Protein AF-A0A2M9KJU5-F1 (afdb_monomer)

Secondary structure (DSSP, 8-state):
-HHHHHHHHHHHHHHTT--HHHHHHHHHHHHHHHSSTTTS-HHHHHHHHHHHHHHHHHHHH-S---TTT-HHHHHHHHHHHHTT-

Radius of gyration: 13.33 Å; Cα contacts (8 Å, |Δi|>4): 78; chains: 1; bounding box: 34×22×32 Å

pLDDT: mean 93.13, std 8.68, range [49.66, 98.62]

Mean predicted aligned error: 3.6 Å

Sequence (85 aa):
MAGEIAARERVRGEAAGLTHHQTVRALEAALAEAGDLASADASVRAAVAEWQRITDLLFDHGGPYAPETDAYVQGQLTAREHHRG

Solvent-accessible surface area (backbone atoms only — not comparable to full-atom values): 4635 Å² total; per-residue (Å²): 108,73,60,30,53,53,28,34,52,50,46,53,62,72,40,50,66,35,38,40,74,55,32,46,53,51,33,53,52,46,48,61,74,47,57,60,58,88,79,39,54,67,35,56,46,34,28,48,54,42,34,50,52,52,28,54,52,25,69,76,70,51,64,53,41,51,66,92,74,33,65,73,54,50,52,54,51,55,51,55,54,66,74,71,111

Structure (mmCIF, N/CA/C/O backbone):
data_AF-A0A2M9KJU5-F1
#
_entry.id   AF-A0A2M9KJU5-F1
#
loop_
_atom_site.group_PDB
_atom_site.id
_atom_site.type_symbol
_atom_site.label_atom_id
_atom_site.label_alt_id
_atom_site.label_comp_id
_atom_site.label_asym_id
_atom_site.label_entity_id
_atom_site.label_seq_id
_atom_site.pdbx_PDB_ins_code
_atom_site.Cartn_x
_atom_site.Cartn_y
_atom_site.Cartn_z
_atom_site.occupancy
_atom_site.B_iso_or_equiv
_atom_site.auth_seq_id
_atom_site.auth_comp_id
_atom_site.auth_asym_id
_atom_site.auth_atom_id
_atom_site.pdbx_PDB_model_num
ATOM 1 N N . MET A 1 1 ? -15.244 3.220 4.226 1.00 68.50 1 MET A N 1
ATOM 2 C CA . MET A 1 1 ? -15.460 4.580 4.785 1.00 68.50 1 MET A CA 1
ATOM 3 C C . MET A 1 1 ? -14.381 5.547 4.288 1.00 68.50 1 MET A C 1
ATOM 5 O O . MET A 1 1 ? -13.365 5.089 3.778 1.00 68.50 1 MET A O 1
ATOM 9 N N . ALA A 1 2 ? -14.572 6.868 4.420 1.00 89.00 2 ALA A N 1
ATOM 10 C CA . ALA A 1 2 ? -13.647 7.887 3.890 1.00 89.00 2 ALA A CA 1
ATOM 11 C C . ALA A 1 2 ? -12.201 7.758 4.418 1.00 89.00 2 ALA A C 1
ATOM 13 O O . ALA A 1 2 ? -11.257 7.887 3.644 1.00 89.00 2 ALA A O 1
ATOM 14 N N . GLY A 1 3 ? -12.023 7.422 5.702 1.00 93.62 3 GLY A N 1
ATOM 15 C CA . GLY A 1 3 ? -10.694 7.224 6.295 1.00 93.62 3 GLY A CA 1
ATOM 16 C C . GLY A 1 3 ? -9.926 6.027 5.721 1.00 93.62 3 GLY A C 1
ATOM 17 O O . GLY A 1 3 ? -8.716 6.098 5.551 1.00 93.62 3 GLY A O 1
ATOM 18 N N . GLU A 1 4 ? -10.621 4.948 5.354 1.00 96.56 4 GLU A N 1
ATOM 19 C CA . GLU A 1 4 ? -10.000 3.787 4.698 1.00 96.56 4 GLU A CA 1
ATOM 20 C C . GLU A 1 4 ? -9.551 4.128 3.275 1.00 96.56 4 GLU A C 1
ATOM 22 O O . GLU A 1 4 ? -8.481 3.708 2.848 1.00 96.56 4 GLU A O 1
ATOM 27 N N . ILE A 1 5 ? -10.352 4.915 2.548 1.00 94.06 5 ILE A N 1
ATOM 28 C CA . ILE A 1 5 ? -10.002 5.384 1.203 1.00 94.06 5 ILE A CA 1
ATOM 29 C C . ILE A 1 5 ? -8.748 6.259 1.263 1.00 94.06 5 ILE A C 1
ATOM 31 O O . ILE A 1 5 ? -7.788 5.986 0.546 1.00 94.06 5 ILE A O 1
ATOM 35 N N . ALA A 1 6 ? -8.729 7.247 2.162 1.00 96.19 6 ALA A N 1
ATOM 36 C CA . ALA A 1 6 ? -7.582 8.129 2.346 1.00 96.19 6 ALA A CA 1
ATOM 37 C C . ALA A 1 6 ? -6.320 7.355 2.767 1.00 96.19 6 ALA A C 1
ATOM 39 O O . ALA A 1 6 ? -5.227 7.636 2.279 1.00 96.19 6 ALA A O 1
ATOM 40 N N . ALA A 1 7 ? -6.463 6.340 3.626 1.00 97.94 7 ALA A N 1
ATOM 41 C CA . ALA A 1 7 ? -5.352 5.484 4.031 1.00 97.94 7 ALA A CA 1
ATOM 42 C C . ALA A 1 7 ? -4.751 4.713 2.845 1.00 97.94 7 ALA A C 1
ATOM 44 O O . ALA A 1 7 ? -3.531 4.689 2.687 1.00 97.94 7 ALA A O 1
ATOM 45 N N . ARG A 1 8 ? -5.593 4.133 1.980 1.00 97.75 8 ARG A N 1
ATOM 46 C CA . ARG A 1 8 ? -5.138 3.436 0.764 1.00 97.75 8 ARG A CA 1
ATOM 47 C C . ARG A 1 8 ? -4.461 4.385 -0.218 1.00 97.75 8 ARG A C 1
ATOM 49 O O . ARG A 1 8 ? -3.430 4.044 -0.785 1.00 97.75 8 ARG A O 1
ATOM 56 N N . GLU A 1 9 ? -5.022 5.573 -0.416 1.00 96.81 9 GLU A N 1
ATOM 57 C CA . GLU A 1 9 ? -4.450 6.587 -1.309 1.00 96.81 9 GLU A CA 1
ATOM 58 C C . GLU A 1 9 ? -3.080 7.068 -0.816 1.00 96.81 9 GLU A C 1
ATOM 60 O O . GLU A 1 9 ? -2.145 7.140 -1.612 1.00 96.81 9 GLU A O 1
ATOM 65 N N . ARG A 1 10 ? -2.922 7.283 0.497 1.00 97.88 10 ARG A N 1
ATOM 66 C CA . ARG A 1 10 ? -1.622 7.596 1.105 1.00 97.88 10 ARG A CA 1
ATOM 67 C C . ARG A 1 10 ? -0.592 6.496 0.840 1.00 97.88 10 ARG A C 1
ATOM 69 O O . ARG A 1 10 ? 0.491 6.802 0.355 1.00 97.88 10 ARG A O 1
ATOM 76 N N . VAL A 1 11 ? -0.943 5.233 1.097 1.00 98.50 11 VAL A N 1
ATOM 77 C CA . VAL A 1 11 ? -0.043 4.091 0.854 1.00 98.50 11 VAL A CA 1
ATOM 78 C C . VAL A 1 11 ? 0.403 4.031 -0.606 1.00 98.50 11 VAL A C 1
ATOM 80 O O . VAL A 1 11 ? 1.582 3.843 -0.877 1.00 98.50 11 VAL A O 1
ATOM 83 N N . ARG A 1 12 ? -0.503 4.250 -1.565 1.00 98.06 12 ARG A N 1
ATOM 84 C CA . ARG A 1 12 ? -0.142 4.261 -2.995 1.00 98.06 12 ARG A CA 1
ATOM 85 C C . ARG A 1 12 ? 0.826 5.386 -3.346 1.00 98.06 12 ARG A C 1
ATOM 87 O O . ARG A 1 12 ? 1.723 5.160 -4.150 1.00 98.06 12 ARG A O 1
ATOM 94 N N . GLY A 1 13 ? 0.645 6.568 -2.757 1.00 98.00 13 GLY A N 1
ATOM 95 C CA . GLY A 1 13 ? 1.571 7.688 -2.927 1.00 98.00 13 GLY A CA 1
ATOM 96 C C . GLY A 1 13 ? 2.954 7.388 -2.348 1.00 98.00 13 GLY A C 1
ATOM 97 O O . GLY A 1 13 ? 3.957 7.642 -3.004 1.00 98.00 13 GLY A O 1
ATOM 98 N N . GLU A 1 14 ? 3.010 6.789 -1.157 1.00 98.38 14 GLU A N 1
ATOM 99 C CA . GLU A 1 14 ? 4.262 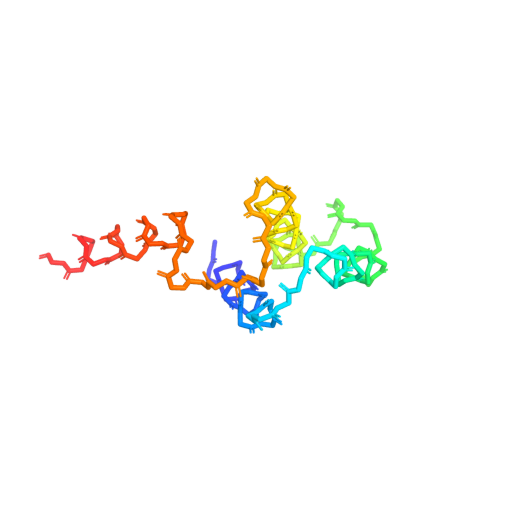6.358 -0.514 1.00 98.38 14 GLU A CA 1
ATOM 100 C C . GLU A 1 14 ? 4.965 5.235 -1.288 1.00 98.38 14 GLU A C 1
ATOM 102 O O . GLU A 1 14 ? 6.191 5.186 -1.340 1.00 98.38 14 GLU A O 1
ATOM 107 N N . ALA A 1 15 ? 4.194 4.333 -1.897 1.00 98.31 15 ALA A N 1
ATOM 108 C CA . ALA A 1 15 ? 4.714 3.204 -2.651 1.00 98.31 15 ALA A CA 1
ATOM 109 C C . ALA A 1 15 ? 5.242 3.581 -4.042 1.00 98.31 15 ALA A C 1
ATOM 111 O O . ALA A 1 15 ? 5.948 2.777 -4.650 1.00 98.31 15 ALA A O 1
ATOM 112 N N . ALA A 1 16 ? 4.884 4.750 -4.581 1.00 98.00 16 ALA A N 1
ATOM 113 C CA . ALA A 1 16 ? 5.245 5.140 -5.941 1.00 98.00 16 ALA A CA 1
ATOM 114 C C . ALA A 1 16 ? 6.772 5.116 -6.142 1.00 98.00 16 ALA A C 1
ATOM 116 O O . ALA A 1 16 ? 7.531 5.751 -5.411 1.00 98.00 16 ALA A O 1
ATOM 117 N N . GLY A 1 17 ? 7.232 4.353 -7.134 1.00 98.06 17 GLY A N 1
ATOM 118 C CA . GLY A 1 17 ? 8.650 4.147 -7.429 1.00 98.06 17 GLY A CA 1
ATOM 119 C C . GLY A 1 17 ? 9.371 3.136 -6.528 1.00 98.06 17 GLY A C 1
ATOM 120 O O . GLY A 1 17 ? 10.560 2.894 -6.740 1.00 98.06 17 GLY A O 1
ATOM 121 N N . LEU A 1 18 ? 8.699 2.515 -5.554 1.00 98.38 18 LEU A N 1
ATOM 122 C CA . LEU A 1 18 ? 9.304 1.474 -4.722 1.00 98.38 18 LEU A CA 1
ATOM 123 C C . LEU A 1 18 ? 9.344 0.128 -5.447 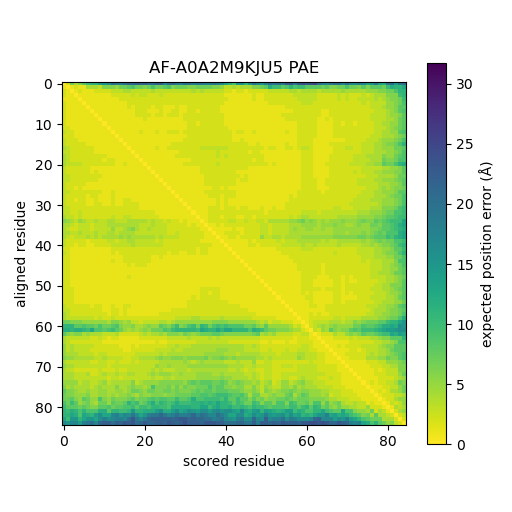1.00 98.38 18 LEU A C 1
ATOM 125 O O . LEU A 1 18 ? 8.419 -0.252 -6.159 1.00 98.38 18 LEU A O 1
ATOM 129 N N . THR A 1 19 ? 10.421 -0.619 -5.226 1.00 97.62 19 THR A N 1
ATOM 130 C CA . THR A 1 19 ? 10.569 -2.010 -5.681 1.00 97.62 19 THR A CA 1
ATOM 131 C C . THR A 1 19 ? 9.867 -2.993 -4.737 1.00 97.62 19 THR A C 1
ATOM 133 O O . THR A 1 19 ? 9.544 -2.655 -3.595 1.00 97.62 19 THR A O 1
ATOM 136 N N . HIS A 1 20 ? 9.712 -4.252 -5.165 1.00 97.44 20 HIS A N 1
ATOM 137 C CA . HIS A 1 20 ? 9.177 -5.336 -4.329 1.00 97.44 20 HIS A CA 1
ATOM 138 C C . HIS A 1 20 ? 9.850 -5.408 -2.943 1.00 97.44 20 HIS A C 1
ATOM 140 O O . HIS A 1 20 ? 9.187 -5.357 -1.917 1.00 97.44 20 HIS A O 1
ATOM 146 N N . HIS A 1 21 ? 11.183 -5.419 -2.870 1.00 97.56 21 HIS A N 1
ATOM 147 C CA . HIS A 1 21 ? 11.868 -5.507 -1.574 1.00 97.56 21 HIS A CA 1
ATOM 148 C C . HIS A 1 21 ? 11.654 -4.281 -0.676 1.00 97.56 21 HIS A C 1
ATOM 150 O O . HIS A 1 21 ? 11.669 -4.405 0.547 1.00 97.56 21 HIS A O 1
ATOM 156 N N . GLN A 1 22 ? 11.471 -3.094 -1.257 1.00 98.31 22 GLN A N 1
ATOM 157 C CA . GLN A 1 22 ? 11.181 -1.886 -0.482 1.00 98.31 22 GLN A CA 1
ATOM 158 C C . GLN A 1 22 ? 9.743 -1.892 0.044 1.00 98.31 22 GLN A C 1
ATOM 160 O O . GLN A 1 22 ? 9.521 -1.496 1.185 1.00 98.31 22 GLN A O 1
ATOM 165 N N . THR A 1 23 ? 8.790 -2.388 -0.747 1.00 98.31 23 THR A N 1
ATOM 166 C CA . THR A 1 23 ? 7.388 -2.530 -0.324 1.00 98.31 23 THR A CA 1
ATOM 167 C C . THR A 1 23 ? 7.213 -3.617 0.738 1.00 98.31 23 THR A C 1
ATOM 169 O O . THR A 1 23 ? 6.515 -3.364 1.714 1.00 98.31 23 THR A O 1
ATOM 172 N N . VAL A 1 24 ? 7.955 -4.732 0.664 1.00 98.50 24 VAL A N 1
ATOM 173 C CA . VAL A 1 24 ? 8.041 -5.729 1.755 1.00 98.50 24 VAL A CA 1
ATOM 174 C C . VAL A 1 24 ? 8.481 -5.078 3.071 1.00 98.50 24 VAL A C 1
ATOM 176 O O . VAL A 1 24 ? 7.825 -5.249 4.093 1.00 98.50 24 VAL A O 1
ATOM 179 N N . ARG A 1 25 ? 9.553 -4.273 3.060 1.00 98.62 25 ARG A N 1
ATOM 180 C CA . ARG A 1 25 ? 10.028 -3.587 4.279 1.00 98.62 25 ARG A CA 1
ATOM 181 C C . ARG A 1 25 ? 9.014 -2.580 4.819 1.00 98.62 25 ARG A C 1
ATOM 183 O O . ARG A 1 25 ? 8.859 -2.452 6.030 1.00 98.62 25 ARG A O 1
ATOM 190 N N . ALA A 1 26 ? 8.341 -1.850 3.931 1.00 98.56 26 ALA A N 1
ATOM 191 C CA . ALA A 1 26 ? 7.296 -0.910 4.323 1.00 98.56 26 ALA A CA 1
ATOM 192 C C . ALA A 1 26 ? 6.087 -1.635 4.939 1.00 98.56 26 ALA A C 1
ATOM 194 O O . ALA A 1 26 ? 5.546 -1.176 5.944 1.00 98.56 26 ALA A O 1
ATOM 195 N N . LEU A 1 27 ? 5.708 -2.792 4.389 1.00 98.62 27 LEU A N 1
ATOM 196 C CA . LEU A 1 27 ? 4.669 -3.659 4.938 1.00 98.62 27 LEU A CA 1
ATOM 197 C C . LEU A 1 27 ? 5.044 -4.180 6.331 1.00 98.62 27 LEU A C 1
ATOM 199 O O . LEU A 1 27 ? 4.234 -4.085 7.249 1.00 98.62 27 LEU A O 1
ATOM 203 N N . GLU A 1 28 ? 6.265 -4.688 6.511 1.00 98.50 28 GLU A N 1
ATOM 204 C CA . GLU A 1 28 ? 6.767 -5.142 7.815 1.00 98.50 28 GLU A CA 1
ATOM 205 C C . GLU A 1 28 ? 6.721 -4.017 8.859 1.00 98.50 28 GLU A C 1
ATOM 207 O O . GLU A 1 28 ? 6.249 -4.226 9.976 1.00 98.50 28 GLU A O 1
ATOM 212 N N . ALA A 1 29 ? 7.143 -2.805 8.485 1.00 98.31 29 ALA A N 1
ATOM 213 C CA . ALA A 1 29 ? 7.068 -1.637 9.356 1.00 98.31 29 ALA A CA 1
ATOM 214 C C . ALA A 1 29 ? 5.617 -1.260 9.698 1.00 98.31 29 ALA A C 1
ATOM 216 O O . ALA A 1 29 ? 5.310 -0.980 10.855 1.00 98.31 29 ALA A O 1
ATOM 217 N N . ALA A 1 30 ? 4.709 -1.296 8.719 1.00 97.94 30 ALA A N 1
ATOM 218 C CA . ALA A 1 30 ? 3.294 -1.007 8.938 1.00 97.94 30 ALA A CA 1
ATOM 219 C C . ALA A 1 30 ? 2.619 -2.046 9.851 1.00 97.94 30 ALA A C 1
ATOM 221 O O . ALA A 1 30 ? 1.786 -1.681 10.678 1.00 97.94 30 ALA A O 1
ATOM 222 N N . LEU A 1 31 ? 2.986 -3.326 9.727 1.00 98.25 31 LEU A N 1
ATOM 223 C CA . LEU A 1 31 ? 2.524 -4.397 10.613 1.00 98.25 31 LEU A CA 1
ATOM 224 C C . LEU A 1 31 ? 3.050 -4.215 12.040 1.00 98.25 31 LEU A C 1
ATOM 226 O O . LEU A 1 31 ? 2.287 -4.368 12.991 1.00 98.25 31 LEU A O 1
ATOM 230 N N . ALA A 1 32 ? 4.327 -3.858 12.191 1.00 98.06 32 ALA A N 1
ATOM 231 C CA . ALA A 1 32 ? 4.922 -3.594 13.497 1.00 98.06 32 ALA A CA 1
ATOM 232 C C . ALA A 1 32 ? 4.251 -2.405 14.204 1.00 98.06 32 ALA A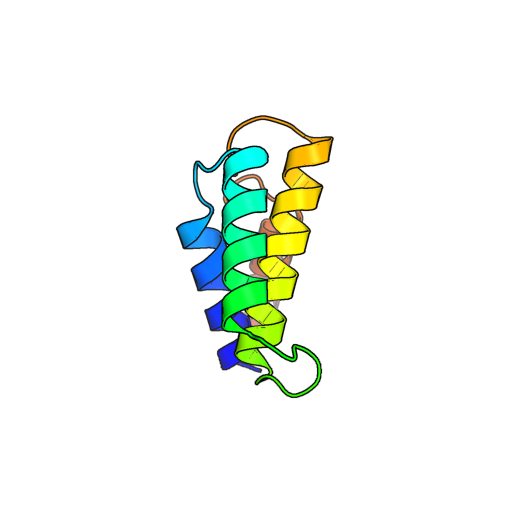 C 1
ATOM 234 O O . ALA A 1 32 ? 3.940 -2.500 15.389 1.00 98.06 32 ALA A O 1
ATOM 235 N N . GLU A 1 33 ? 3.979 -1.322 13.471 1.00 96.44 33 GLU A N 1
ATOM 236 C CA . GLU A 1 33 ? 3.293 -0.136 13.996 1.00 96.44 33 GLU A CA 1
A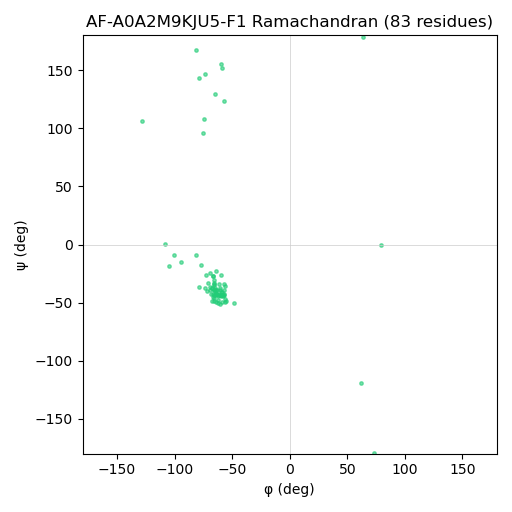TOM 237 C C . GLU A 1 33 ? 1.827 -0.422 14.352 1.00 96.44 33 GLU A C 1
ATOM 239 O O . GLU A 1 33 ? 1.314 0.077 15.351 1.00 96.44 33 GLU A O 1
ATOM 244 N N . ALA A 1 34 ? 1.140 -1.249 13.558 1.00 96.62 34 ALA A N 1
ATOM 245 C CA . ALA A 1 34 ? -0.247 -1.620 13.823 1.00 96.62 34 ALA A CA 1
ATOM 246 C C . ALA A 1 34 ? -0.407 -2.469 15.096 1.00 96.62 34 ALA A C 1
ATOM 248 O O . ALA A 1 34 ? -1.479 -2.455 15.703 1.00 96.62 34 ALA A O 1
ATOM 249 N N . GLY A 1 35 ? 0.628 -3.217 15.492 1.00 95.94 35 GLY A N 1
ATOM 250 C CA . GLY A 1 35 ? 0.556 -4.152 16.610 1.00 95.94 35 GLY A CA 1
ATOM 251 C C . GLY A 1 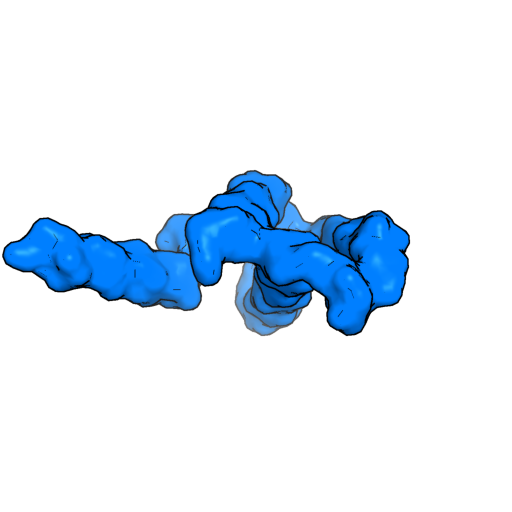35 ? -0.480 -5.247 16.351 1.00 95.94 35 GLY A C 1
ATOM 252 O O . GLY A 1 35 ? -0.369 -6.013 15.392 1.00 95.94 35 GLY A O 1
ATOM 253 N N . ASP A 1 36 ? -1.502 -5.336 17.204 1.00 96.56 36 ASP A N 1
ATOM 254 C CA . ASP A 1 36 ? -2.625 -6.243 16.967 1.00 96.56 36 ASP A CA 1
ATOM 255 C C . ASP A 1 36 ? -3.560 -5.692 15.880 1.00 96.56 36 ASP A C 1
ATOM 257 O O . ASP A 1 36 ? -4.481 -4.909 16.125 1.00 96.56 36 ASP A O 1
ATOM 261 N N . LEU A 1 37 ? -3.345 -6.162 14.653 1.00 94.62 37 LEU A N 1
ATOM 262 C CA . LEU A 1 37 ? -4.115 -5.741 13.489 1.00 94.62 37 LEU A CA 1
ATOM 263 C C . LEU A 1 37 ? -5.622 -6.018 13.621 1.00 94.62 37 LEU A C 1
ATOM 265 O O . LEU A 1 37 ? -6.418 -5.323 12.989 1.00 94.62 37 LEU A O 1
ATOM 269 N N . ALA A 1 38 ? -6.036 -7.013 14.415 1.00 93.38 38 ALA A N 1
ATOM 270 C CA . ALA A 1 38 ? -7.450 -7.341 14.584 1.00 93.38 38 ALA A CA 1
ATOM 271 C C . ALA A 1 38 ? -8.196 -6.273 15.400 1.00 93.38 38 ALA A C 1
ATOM 273 O O . ALA A 1 38 ? -9.368 -6.002 15.125 1.00 93.38 38 ALA A O 1
ATOM 274 N N . SER A 1 39 ? -7.517 -5.647 16.364 1.00 96.00 39 SER A N 1
ATOM 275 C CA . SER A 1 39 ? -8.063 -4.561 17.185 1.00 96.00 39 SER A CA 1
ATOM 276 C C . SER A 1 39 ? -7.748 -3.161 16.651 1.00 96.00 39 SER A C 1
ATOM 278 O O . SER A 1 39 ? -8.412 -2.205 17.050 1.00 96.00 39 SER A O 1
ATOM 280 N N . ALA A 1 40 ? -6.800 -3.033 15.719 1.00 97.19 40 ALA A N 1
ATOM 281 C CA . ALA A 1 40 ? -6.424 -1.763 15.102 1.00 97.19 40 ALA A CA 1
ATOM 282 C C . ALA A 1 40 ? -7.586 -1.075 14.365 1.00 97.19 40 ALA A C 1
ATOM 284 O O . ALA A 1 40 ? -8.496 -1.730 13.856 1.00 97.19 40 ALA A O 1
ATOM 285 N N . ASP A 1 41 ? -7.517 0.250 14.223 1.00 97.06 41 ASP A N 1
ATOM 286 C CA . ASP A 1 41 ? -8.522 1.044 13.510 1.00 97.06 41 ASP A CA 1
ATOM 287 C C . ASP A 1 41 ? -8.703 0.614 12.047 1.00 97.06 41 ASP A C 1
ATOM 289 O O . ASP A 1 41 ? -7.777 0.158 11.372 1.00 97.06 41 ASP A O 1
ATOM 293 N N . ALA A 1 42 ? -9.904 0.831 11.502 1.00 97.00 42 ALA A N 1
ATOM 294 C CA . ALA A 1 42 ? -10.220 0.462 10.120 1.00 97.00 42 ALA A CA 1
ATOM 295 C C . ALA A 1 42 ? -9.266 1.102 9.092 1.00 97.00 42 ALA A C 1
ATOM 297 O O . ALA A 1 42 ? -8.905 0.459 8.110 1.00 97.00 42 ALA A O 1
ATOM 298 N N . SER A 1 43 ? -8.819 2.340 9.327 1.00 97.56 43 SER A N 1
ATOM 299 C CA . SER A 1 43 ? -7.836 3.029 8.479 1.00 97.56 43 SER A CA 1
ATOM 300 C C . SER A 1 43 ? -6.457 2.363 8.520 1.00 97.56 43 SER A C 1
ATOM 302 O O . SER A 1 43 ? -5.825 2.226 7.473 1.00 97.56 43 SER A O 1
ATOM 304 N N . VAL A 1 44 ? -6.010 1.897 9.690 1.00 98.12 44 VAL A N 1
ATOM 305 C CA . VAL A 1 44 ? -4.749 1.157 9.858 1.00 98.12 44 VAL A CA 1
ATOM 306 C C . VAL A 1 44 ? -4.830 -0.184 9.135 1.00 98.12 44 VAL A C 1
ATOM 308 O O . VAL A 1 44 ? -3.968 -0.495 8.312 1.00 98.12 44 VAL A O 1
ATOM 311 N N . ARG A 1 45 ? -5.918 -0.937 9.341 1.00 98.25 45 ARG A N 1
ATOM 312 C CA . ARG A 1 45 ? -6.149 -2.203 8.626 1.00 98.25 45 ARG A CA 1
ATOM 313 C C . ARG A 1 45 ? -6.191 -2.007 7.112 1.00 98.25 45 ARG A C 1
ATOM 315 O O . ARG A 1 45 ? -5.625 -2.806 6.370 1.00 98.25 45 ARG A O 1
ATOM 322 N N . ALA A 1 46 ? -6.828 -0.934 6.643 1.00 98.12 46 ALA A N 1
ATOM 323 C CA . ALA A 1 46 ? -6.876 -0.602 5.224 1.00 98.12 46 ALA A CA 1
ATOM 324 C C . ALA A 1 46 ? -5.491 -0.264 4.652 1.00 98.12 46 ALA A C 1
ATOM 326 O O . ALA A 1 46 ? -5.195 -0.688 3.536 1.00 98.12 46 ALA A O 1
ATOM 327 N N . ALA A 1 47 ? -4.647 0.449 5.404 1.00 98.50 47 ALA A N 1
ATOM 328 C CA . ALA A 1 47 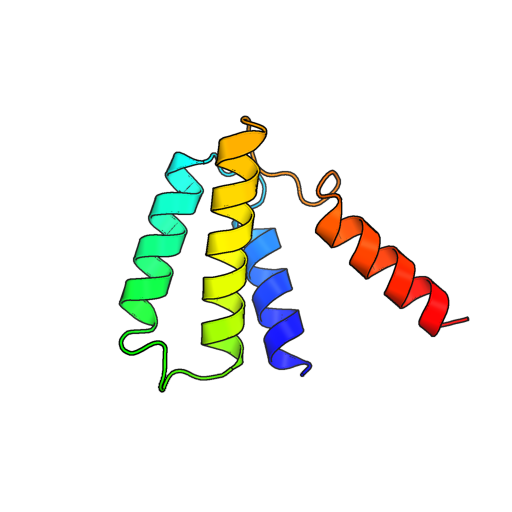? -3.278 0.757 4.997 1.00 98.50 47 ALA A CA 1
ATOM 329 C C . ALA A 1 47 ? -2.419 -0.512 4.873 1.00 98.50 47 ALA A C 1
ATOM 331 O O . ALA A 1 47 ? -1.803 -0.728 3.834 1.00 98.50 47 ALA A O 1
ATOM 332 N N . VAL A 1 48 ? -2.431 -1.383 5.889 1.00 98.62 48 VAL A N 1
ATOM 333 C CA . VAL A 1 48 ? -1.687 -2.657 5.863 1.00 98.62 48 VAL A CA 1
ATOM 334 C C . VAL A 1 48 ? -2.154 -3.540 4.704 1.00 98.62 48 VAL A C 1
ATOM 336 O O . VAL A 1 48 ? -1.334 -4.063 3.954 1.00 98.62 48 VAL A O 1
ATOM 339 N N . ALA A 1 49 ? -3.469 -3.651 4.498 1.00 98.50 49 ALA A N 1
ATOM 340 C CA . ALA A 1 49 ? -4.019 -4.413 3.380 1.00 98.50 49 ALA A CA 1
ATOM 341 C C . ALA A 1 49 ? -3.586 -3.855 2.012 1.00 98.50 49 ALA A C 1
ATOM 343 O O . ALA A 1 49 ? -3.407 -4.615 1.064 1.00 98.50 49 ALA A O 1
ATOM 344 N N . GLU A 1 50 ? -3.430 -2.535 1.883 1.00 98.62 50 GLU A N 1
ATOM 345 C CA . GLU A 1 50 ? -2.935 -1.931 0.643 1.00 98.62 50 GLU A CA 1
ATOM 346 C C . GLU A 1 50 ? -1.442 -2.200 0.424 1.00 98.62 50 GLU A C 1
ATOM 348 O O . GLU A 1 50 ? -1.054 -2.523 -0.697 1.00 98.62 50 GLU A O 1
ATOM 353 N N . TRP A 1 51 ? -0.621 -2.142 1.478 1.00 98.62 51 TRP A N 1
ATOM 354 C CA . TRP A 1 51 ? 0.793 -2.522 1.404 1.00 98.62 51 TRP A CA 1
ATOM 355 C C . TRP A 1 51 ? 0.980 -3.981 0.980 1.00 98.62 51 TRP A C 1
ATOM 357 O O . TRP A 1 51 ? 1.836 -4.262 0.139 1.00 98.62 51 TRP A O 1
ATOM 367 N N . GLN A 1 52 ? 0.152 -4.891 1.503 1.00 98.38 52 GLN A N 1
ATOM 368 C CA . GLN A 1 52 ? 0.149 -6.295 1.086 1.00 98.38 52 GLN A CA 1
ATOM 369 C C . GLN A 1 52 ? -0.177 -6.420 -0.407 1.00 98.38 52 GLN A C 1
ATOM 371 O O . GLN A 1 52 ? 0.596 -7.008 -1.153 1.00 98.38 52 GLN A O 1
ATOM 376 N N . ARG A 1 53 ? -1.263 -5.785 -0.869 1.00 97.88 53 ARG A N 1
ATOM 377 C CA . ARG A 1 53 ? -1.682 -5.839 -2.279 1.00 97.88 53 ARG A CA 1
ATOM 378 C C . ARG A 1 53 ? -0.595 -5.340 -3.236 1.00 97.88 53 ARG A C 1
ATOM 380 O O . ARG A 1 53 ? -0.391 -5.936 -4.288 1.00 97.88 53 AR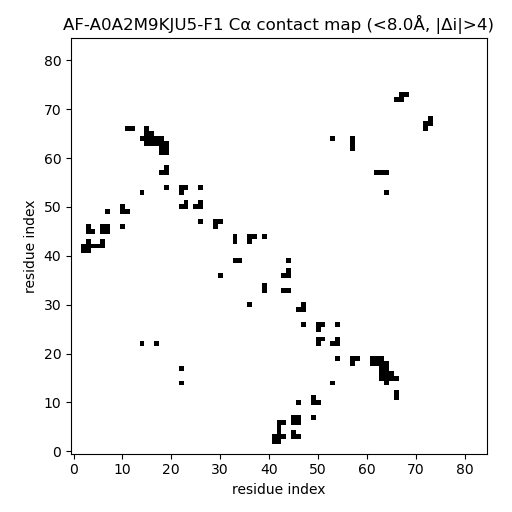G A O 1
ATOM 387 N N . ILE A 1 54 ? 0.071 -4.233 -2.900 1.00 97.94 54 ILE A N 1
ATOM 388 C CA . ILE A 1 54 ? 1.143 -3.672 -3.735 1.00 97.94 54 ILE A CA 1
ATOM 389 C C . ILE A 1 54 ? 2.360 -4.600 -3.740 1.00 97.94 54 ILE A C 1
ATOM 391 O O . ILE A 1 54 ? 2.936 -4.834 -4.799 1.00 97.94 54 ILE A O 1
ATOM 395 N N . THR A 1 55 ? 2.732 -5.151 -2.584 1.00 97.75 55 THR A N 1
ATOM 396 C CA . THR A 1 55 ? 3.814 -6.140 -2.489 1.00 97.75 55 THR A CA 1
ATOM 397 C C . THR A 1 55 ? 3.537 -7.335 -3.403 1.00 97.75 55 THR A C 1
ATOM 399 O O . THR A 1 55 ? 4.381 -7.676 -4.229 1.00 97.75 55 THR A O 1
ATOM 402 N N . ASP A 1 56 ? 2.331 -7.901 -3.331 1.00 96.75 56 ASP A N 1
ATOM 403 C CA . ASP A 1 56 ? 1.927 -9.044 -4.157 1.00 96.75 56 ASP A CA 1
ATOM 404 C C . ASP A 1 56 ? 1.929 -8.688 -5.656 1.00 96.75 56 ASP A C 1
ATOM 406 O O . ASP A 1 56 ? 2.462 -9.430 -6.478 1.00 96.75 56 ASP A O 1
ATOM 410 N N . LEU A 1 57 ? 1.426 -7.502 -6.021 1.00 95.88 57 LEU A N 1
ATOM 411 C CA . LEU A 1 57 ? 1.462 -7.008 -7.402 1.00 95.88 57 LEU A CA 1
ATOM 412 C C . LEU A 1 57 ? 2.895 -6.964 -7.958 1.00 95.88 57 LEU A C 1
ATOM 414 O O . LEU A 1 57 ? 3.141 -7.400 -9.086 1.00 95.88 57 LEU A O 1
ATOM 418 N N . LEU A 1 58 ? 3.837 -6.427 -7.178 1.00 95.88 58 LEU A N 1
ATOM 419 C CA . LEU A 1 58 ? 5.231 -6.282 -7.597 1.00 95.88 58 LEU A CA 1
ATOM 420 C C . LEU A 1 58 ? 5.989 -7.604 -7.635 1.00 95.88 58 LEU A C 1
ATOM 422 O O . LEU A 1 58 ? 6.951 -7.718 -8.398 1.00 95.88 58 LEU A O 1
ATOM 426 N N . PHE A 1 59 ? 5.578 -8.582 -6.832 1.00 94.06 59 PHE A N 1
ATOM 427 C CA . PHE A 1 59 ? 6.118 -9.932 -6.912 1.00 94.06 59 PHE A CA 1
ATOM 428 C C . PHE A 1 59 ? 5.854 -10.545 -8.296 1.00 94.06 59 PHE A C 1
ATOM 430 O O . PHE A 1 59 ? 6.767 -11.102 -8.902 1.00 94.06 59 PHE A O 1
ATOM 437 N N . ASP A 1 60 ? 4.642 -10.359 -8.827 1.00 89.56 60 ASP A N 1
ATOM 438 C CA . ASP A 1 60 ? 4.223 -10.930 -10.111 1.00 89.56 60 ASP A CA 1
ATOM 439 C C . ASP A 1 60 ? 4.743 -10.153 -11.336 1.00 89.56 60 ASP A C 1
ATOM 441 O O . ASP A 1 60 ? 5.063 -10.750 -12.364 1.00 89.56 60 ASP A O 1
ATOM 445 N N . HIS A 1 61 ? 4.812 -8.819 -11.253 1.00 84.50 61 HIS A N 1
ATOM 446 C CA . HIS A 1 61 ? 5.033 -7.953 -12.425 1.00 84.50 61 HIS A CA 1
ATOM 447 C C . HIS A 1 61 ? 6.457 -7.385 -12.508 1.00 84.50 61 HIS A C 1
ATOM 449 O O . HIS A 1 61 ? 6.895 -6.970 -13.584 1.00 84.50 61 HIS A O 1
ATOM 455 N N . GLY A 1 62 ? 7.199 -7.392 -11.395 1.00 80.88 62 GLY A N 1
ATOM 456 C CA . GLY A 1 62 ? 8.526 -6.794 -11.299 1.00 80.88 62 GLY A CA 1
ATOM 457 C C . GLY A 1 62 ? 8.535 -5.272 -11.509 1.00 80.88 62 GLY A C 1
ATOM 458 O O . GLY A 1 62 ? 7.519 -4.631 -11.763 1.00 80.88 62 GLY A O 1
ATOM 459 N N . GLY A 1 63 ? 9.723 -4.677 -11.394 1.00 92.12 63 GLY A N 1
ATOM 460 C CA . GLY A 1 63 ? 9.911 -3.233 -11.552 1.00 92.12 63 GLY A CA 1
ATOM 461 C C . GLY A 1 63 ? 9.377 -2.386 -10.382 1.00 92.12 63 GLY A C 1
ATOM 462 O O . GLY A 1 63 ? 8.932 -2.920 -9.364 1.00 92.12 63 GLY A O 1
ATOM 463 N N . PRO A 1 64 ? 9.510 -1.051 -10.472 1.00 96.44 64 PRO A N 1
ATOM 464 C CA . PRO A 1 64 ? 8.969 -0.128 -9.479 1.00 96.44 64 PRO A CA 1
ATOM 465 C C . PRO A 1 64 ? 7.445 -0.009 -9.575 1.00 96.44 64 PRO A C 1
ATOM 467 O O . PRO A 1 64 ? 6.887 -0.026 -10.672 1.00 96.44 64 PRO A O 1
ATOM 470 N N . TYR A 1 65 ? 6.776 0.196 -8.443 1.00 97.19 65 TYR A N 1
ATOM 471 C CA . TYR A 1 65 ? 5.339 0.452 -8.421 1.00 97.19 65 TYR A CA 1
ATOM 472 C C . TYR A 1 65 ? 4.985 1.774 -9.104 1.00 97.19 65 TYR A C 1
ATOM 474 O O . TYR A 1 65 ? 5.542 2.823 -8.777 1.00 97.19 65 TYR A O 1
ATOM 482 N N . ALA A 1 66 ? 4.020 1.717 -10.018 1.00 95.19 66 ALA A N 1
ATOM 483 C CA . ALA A 1 66 ? 3.462 2.869 -10.711 1.00 95.19 66 ALA A CA 1
ATOM 484 C C . ALA A 1 66 ? 1.926 2.837 -10.582 1.00 95.19 66 ALA A C 1
ATOM 486 O O . ALA A 1 66 ? 1.274 2.001 -11.214 1.00 95.19 66 ALA A O 1
ATOM 487 N N . PRO A 1 67 ? 1.313 3.705 -9.754 1.00 92.25 67 PRO A N 1
ATOM 488 C CA . PRO A 1 67 ? -0.138 3.705 -9.558 1.00 92.25 67 PRO A CA 1
ATOM 489 C C . PRO A 1 67 ? -0.920 4.053 -10.837 1.00 92.25 67 PRO A C 1
ATOM 491 O O . PRO A 1 67 ? -2.083 3.670 -10.974 1.00 92.25 67 PRO A O 1
ATOM 494 N N . GLU A 1 68 ? -0.293 4.737 -11.795 1.00 90.38 68 GLU A N 1
ATOM 495 C CA . GLU A 1 68 ? -0.880 5.088 -13.092 1.00 90.38 68 GLU A CA 1
ATOM 496 C C . GLU A 1 68 ? -1.096 3.862 -13.989 1.00 90.38 68 GLU A C 1
ATOM 498 O O . GLU A 1 68 ? -1.970 3.883 -14.853 1.00 90.38 68 GLU A O 1
ATOM 503 N N . THR A 1 69 ? -0.334 2.784 -13.782 1.00 87.88 69 THR A N 1
ATOM 504 C CA . THR A 1 69 ? -0.448 1.536 -14.554 1.00 87.88 69 THR A CA 1
ATOM 505 C C . THR A 1 69 ? -1.055 0.384 -13.749 1.00 87.88 69 THR A C 1
ATOM 507 O O . THR A 1 69 ? -1.249 -0.706 -14.286 1.00 87.88 69 THR A O 1
ATOM 510 N N . ASP A 1 70 ? -1.412 0.614 -12.482 1.00 92.44 70 ASP A N 1
ATOM 511 C CA . ASP A 1 70 ? -2.075 -0.373 -11.631 1.00 92.44 70 ASP A CA 1
ATOM 512 C C . ASP A 1 70 ? -3.553 -0.540 -12.024 1.00 92.44 70 ASP A C 1
ATOM 514 O O . ASP A 1 70 ? -4.400 0.315 -11.746 1.00 92.44 70 ASP A O 1
ATOM 518 N N . ALA A 1 71 ? -3.881 -1.683 -12.632 1.00 90.62 71 ALA A N 1
ATOM 519 C CA . ALA A 1 71 ? -5.226 -1.992 -13.113 1.00 90.62 71 ALA A CA 1
ATOM 520 C C . ALA A 1 71 ? -6.310 -1.929 -12.019 1.00 90.62 71 ALA A C 1
ATOM 522 O O . ALA A 1 71 ? -7.439 -1.516 -12.299 1.00 90.62 71 ALA A O 1
ATOM 523 N N . TYR A 1 72 ? -5.987 -2.287 -10.770 1.00 89.38 72 TYR A N 1
ATOM 524 C CA . TYR A 1 72 ? -6.933 -2.180 -9.657 1.00 89.38 72 TYR A CA 1
ATOM 525 C C . TYR A 1 72 ? -7.251 -0.712 -9.350 1.00 89.38 72 TYR A C 1
ATOM 527 O O . TYR A 1 72 ? -8.413 -0.354 -9.147 1.00 89.38 72 TYR A O 1
ATOM 535 N N . VAL A 1 73 ? -6.234 0.155 -9.356 1.00 89.94 73 VAL A N 1
ATOM 536 C CA . VAL A 1 73 ? -6.404 1.600 -9.140 1.00 89.94 73 VAL A CA 1
ATOM 537 C C . VAL A 1 73 ? -7.191 2.228 -10.285 1.00 89.94 73 VAL A C 1
ATOM 539 O O . VAL A 1 73 ? -8.149 2.958 -10.025 1.00 89.94 73 VAL A O 1
ATOM 542 N N . GLN A 1 74 ? -6.850 1.898 -11.532 1.00 90.75 74 GLN A N 1
ATOM 543 C CA . GLN A 1 74 ? -7.558 2.419 -12.703 1.00 90.75 74 GLN A CA 1
ATOM 544 C C . GLN A 1 74 ? -9.043 2.022 -12.687 1.00 90.75 74 GLN A C 1
ATOM 546 O O . GLN A 1 74 ? -9.907 2.880 -12.859 1.00 90.75 74 GLN A O 1
ATOM 551 N N . GLY A 1 75 ? -9.369 0.769 -12.344 1.00 90.19 75 GLY A N 1
ATOM 552 C CA . GLY A 1 75 ? -10.762 0.331 -12.200 1.00 90.19 75 GLY A CA 1
ATOM 553 C C . GLY A 1 75 ? -11.547 1.105 -11.130 1.00 90.19 75 GLY A C 1
ATOM 554 O O . GLY A 1 75 ? -12.719 1.433 -11.329 1.00 90.19 75 GLY A O 1
ATOM 555 N N . GLN A 1 76 ? -10.908 1.456 -10.008 1.00 87.31 76 GLN A N 1
ATOM 556 C CA . GLN A 1 76 ? -11.531 2.279 -8.961 1.00 87.31 76 GLN A CA 1
ATOM 557 C C . GLN A 1 76 ? -11.788 3.721 -9.421 1.00 87.31 76 GLN A C 1
ATOM 559 O O . GLN A 1 76 ? -12.805 4.308 -9.047 1.00 87.31 76 GLN A O 1
ATOM 564 N N . LEU A 1 77 ? -10.885 4.303 -10.215 1.00 84.94 77 LEU A N 1
ATOM 565 C CA . LEU A 1 77 ? -11.051 5.651 -10.762 1.00 84.94 77 LEU A CA 1
ATOM 566 C C . LEU A 1 77 ? -12.206 5.701 -11.766 1.00 84.94 77 LEU A C 1
ATOM 568 O O . LEU A 1 77 ? -13.109 6.518 -11.590 1.00 84.94 77 LEU A O 1
ATOM 572 N N . THR A 1 78 ? -12.252 4.765 -12.717 1.00 83.56 78 THR A N 1
ATOM 573 C CA . THR A 1 78 ? -13.344 4.669 -13.699 1.00 83.56 78 THR A CA 1
ATOM 574 C C . THR A 1 78 ? -14.706 4.515 -13.019 1.00 83.56 78 THR A C 1
ATOM 576 O O . THR A 1 78 ? -15.660 5.209 -13.368 1.00 83.56 78 THR A O 1
ATOM 579 N N . ALA A 1 79 ? -14.812 3.672 -11.984 1.00 83.31 79 ALA A N 1
ATOM 580 C CA . ALA A 1 79 ? -16.061 3.533 -11.235 1.00 83.31 79 ALA A CA 1
ATOM 581 C C . ALA A 1 79 ? -16.500 4.864 -10.590 1.00 83.31 79 ALA A C 1
ATOM 583 O O . ALA A 1 79 ? -17.667 5.244 -10.669 1.00 83.31 79 ALA A O 1
ATOM 584 N N . ARG A 1 80 ? -15.571 5.615 -9.983 1.00 80.38 80 ARG A N 1
ATOM 585 C CA . ARG A 1 80 ? -15.866 6.919 -9.359 1.00 80.38 80 ARG A CA 1
ATOM 586 C C . ARG A 1 80 ? -16.293 7.982 -10.368 1.00 80.38 80 ARG A C 1
ATOM 588 O O . ARG A 1 80 ? -17.074 8.858 -10.004 1.00 80.38 80 ARG A O 1
ATOM 595 N N . GLU A 1 81 ? -15.764 7.948 -11.585 1.00 79.69 81 GLU A N 1
ATOM 596 C CA . GLU A 1 81 ? -16.196 8.835 -12.669 1.00 79.69 81 GLU A CA 1
ATOM 597 C C . GLU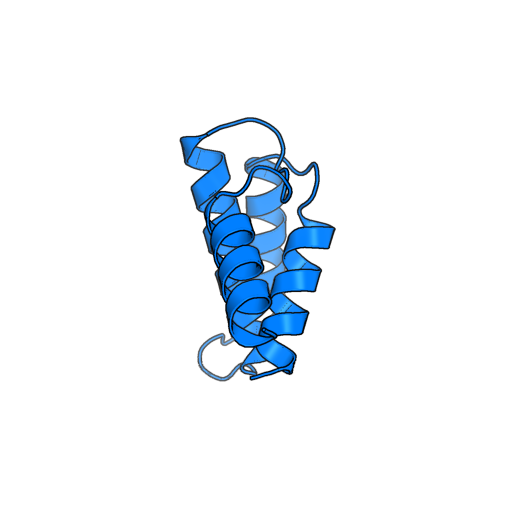 A 1 81 ? -17.635 8.518 -13.081 1.00 79.69 81 GLU A C 1
ATOM 599 O O . GLU A 1 81 ? -18.469 9.418 -13.140 1.00 79.69 81 GLU A O 1
ATOM 604 N N . HIS A 1 82 ? -17.959 7.234 -13.244 1.00 75.19 82 HIS A N 1
ATOM 605 C CA . HIS A 1 82 ? -19.297 6.783 -13.635 1.00 75.19 82 HIS A CA 1
ATOM 606 C C . HIS A 1 82 ? -20.370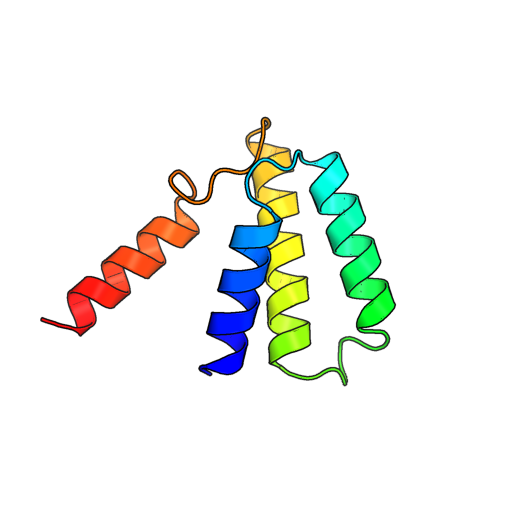 7.043 -12.566 1.00 75.19 82 HIS A C 1
ATOM 608 O O . HIS A 1 82 ? -21.535 7.203 -12.902 1.00 75.19 82 HIS A O 1
ATOM 614 N N . HIS A 1 83 ? -20.003 7.109 -11.284 1.00 70.88 83 HIS A N 1
ATOM 615 C CA . HIS A 1 83 ? -20.932 7.458 -10.201 1.00 70.88 83 HIS A CA 1
ATOM 616 C C . HIS A 1 83 ? -21.170 8.969 -10.033 1.00 70.88 83 HIS A C 1
ATOM 618 O O . HIS A 1 83 ? -22.023 9.356 -9.235 1.00 70.88 83 HIS A O 1
ATOM 624 N N . ARG A 1 84 ? -20.402 9.827 -10.719 1.00 62.31 84 ARG A N 1
ATOM 625 C CA . ARG A 1 84 ? -20.546 11.294 -10.656 1.00 62.31 84 ARG A CA 1
ATOM 626 C C . ARG A 1 84 ? -21.304 11.898 -11.843 1.00 62.31 84 ARG A C 1
ATOM 628 O O . ARG A 1 84 ? -21.582 13.095 -11.790 1.00 62.31 84 ARG A O 1
ATOM 635 N N . GLY A 1 85 ? -21.584 11.111 -12.883 1.00 49.66 85 GLY A N 1
ATOM 636 C CA . GLY A 1 85 ? -22.420 11.492 -14.030 1.00 49.66 85 GLY A CA 1
ATOM 637 C C . GLY A 1 85 ? -23.864 11.064 -13.837 1.00 49.66 85 GLY A C 1
ATOM 638 O O . GLY A 1 85 ? -24.743 11.809 -14.318 1.00 49.66 85 GLY A O 1
#

Foldseek 3Di:
DVLLVVLLVVLLVVQAQPALVRLVVVLVVLCVVQPPLVPGDSNSVSNSVSSVVQSVVCVVPPGGDDLVPPPVNVVVVVVVVVVVD